Protein AF-A0A525NVG9-F1 (afdb_monomer)

Secondary structure (DSSP, 8-state):
--TTEEEEEPPS-EEEEETTEEEEEES--EEEEETTSPPEEE--GGGB-GGG-EEEEEEEEETTTEEEEEEE-

Foldseek 3Di:
DPPQKDKDFDADWDWDDDPNDTQFIDRRWIWIHGHPDDIDIDDPPVRGNCVVWAWDPDWDQDPVPGIDTDTDD

Radius of gyration: 13.63 Å; Cα contacts (8 Å, |Δi|>4): 118; chains: 1; bounding box: 29×21×34 Å

Solvent-accessible surface area (backbone atoms only — not comparable to full-atom values): 4577 Å² total; per-residue (Å²): 134,73,82,48,60,46,79,43,79,40,82,64,78,48,75,43,70,56,97,92,40,78,45,27,58,36,69,70,30,32,35,36,32,51,68,92,49,78,72,44,80,45,69,54,68,90,44,36,52,58,92,64,46,46,82,52,93,53,67,51,81,38,99,89,77,46,75,46,79,42,66,47,118

Mean predicted aligned error: 3.42 Å

Sequence (73 aa):
MVDHIKILKAKGIWTVRAGGAVIAETKNALELREGDRDAVIYIPQGDVAMAFLDKTAMTTHCPYKGDANYFSV

Nearest PDB structures (foldseek):
  3djm-assembly5_E  TM=9.824E-01  e=2.832E-06  Cereibacter sphaeroides 2.4.1
  1fye-assembly1_A  TM=4.987E-01  e=3.156E+00  Salmonella enterica subsp. enterica serovar Typhimurium
  6a4s-assembly1_B  TM=4.940E-01  e=3.738E+00  Salmonella enterica subsp. enterica serovar Typhimurium str. LT2
  5ty2-assembly2_B  TM=3.683E-01  e=4.955E+00  Staphylococcus aureus subsp. aureus COL

pLDDT: mean 93.96, std 8.01, range [52.62, 98.44]

Structure (mmCIF, N/CA/C/O backbone):
data_AF-A0A525NVG9-F1
#
_entry.id   AF-A0A525NVG9-F1
#
loop_
_atom_site.group_PDB
_atom_site.id
_atom_site.type_symbol
_atom_site.label_atom_id
_atom_site.label_alt_id
_atom_site.label_comp_id
_atom_site.label_asym_id
_atom_site.label_entity_id
_atom_site.label_seq_id
_atom_site.pdbx_PDB_ins_code
_atom_site.Cartn_x
_atom_site.Cartn_y
_atom_site.Cartn_z
_atom_site.occupancy
_atom_site.B_iso_or_equiv
_atom_site.auth_seq_id
_atom_site.auth_comp_id
_atom_site.auth_asym_id
_atom_site.auth_atom_id
_atom_site.pdbx_PDB_model_num
ATOM 1 N N . MET A 1 1 ? 12.067 7.953 -19.542 1.00 52.62 1 MET A N 1
ATOM 2 C CA . MET A 1 1 ? 12.417 7.403 -18.207 1.00 52.62 1 MET A CA 1
ATOM 3 C C . MET A 1 1 ? 11.344 7.702 -17.148 1.00 52.62 1 MET A C 1
ATOM 5 O O . MET A 1 1 ? 11.323 7.011 -16.143 1.00 52.62 1 MET A O 1
ATOM 9 N N . VAL A 1 2 ? 10.419 8.652 -17.382 1.00 53.09 2 VAL A N 1
ATOM 10 C CA . VAL A 1 2 ? 9.311 9.000 -16.460 1.00 53.09 2 VAL A CA 1
ATOM 11 C C . VAL A 1 2 ? 8.022 8.196 -16.738 1.00 53.09 2 VAL A C 1
ATOM 13 O O . VAL A 1 2 ? 7.139 8.134 -15.895 1.00 53.09 2 VAL A O 1
ATOM 16 N N . ASP A 1 3 ? 7.922 7.505 -17.879 1.00 69.75 3 ASP A N 1
ATOM 17 C CA . ASP A 1 3 ? 6.660 6.883 -18.323 1.00 69.75 3 ASP A CA 1
ATOM 18 C C . ASP A 1 3 ? 6.365 5.484 -17.759 1.00 69.75 3 ASP A C 1
ATOM 20 O O . ASP A 1 3 ? 5.290 4.940 -18.015 1.00 69.75 3 ASP A O 1
ATOM 24 N N . HIS A 1 4 ? 7.298 4.875 -17.016 1.00 86.31 4 HIS A N 1
ATOM 25 C CA . HIS A 1 4 ? 7.145 3.485 -16.568 1.00 86.31 4 HIS A CA 1
ATOM 26 C C . HIS A 1 4 ? 6.263 3.346 -15.322 1.00 86.31 4 HIS A C 1
ATOM 28 O O . HIS A 1 4 ? 5.587 2.333 -15.183 1.00 86.31 4 HIS A O 1
ATOM 34 N N . ILE A 1 5 ? 6.236 4.354 -14.440 1.00 93.44 5 ILE A N 1
ATOM 35 C CA . ILE A 1 5 ? 5.404 4.357 -13.231 1.00 93.44 5 ILE A CA 1
ATOM 36 C C . ILE A 1 5 ? 4.384 5.484 -13.317 1.00 93.44 5 ILE A C 1
ATOM 38 O O . ILE A 1 5 ? 4.739 6.651 -13.468 1.00 93.44 5 ILE A O 1
ATOM 42 N N . LYS A 1 6 ? 3.109 5.134 -13.160 1.00 95.00 6 LYS A N 1
ATOM 43 C CA . LYS A 1 6 ? 2.003 6.086 -13.054 1.00 95.00 6 LYS A CA 1
ATOM 44 C C . LYS A 1 6 ? 1.366 5.958 -11.683 1.00 95.00 6 LYS A C 1
ATOM 46 O O . LYS A 1 6 ? 1.095 4.847 -11.235 1.00 95.00 6 LYS A O 1
ATOM 51 N N . ILE A 1 7 ? 1.115 7.096 -11.045 1.00 95.88 7 ILE A N 1
ATOM 52 C CA . ILE A 1 7 ? 0.453 7.171 -9.743 1.00 95.88 7 ILE A CA 1
ATOM 53 C C . ILE A 1 7 ? -0.834 7.965 -9.916 1.00 95.88 7 ILE A C 1
ATOM 55 O O . ILE A 1 7 ? -0.826 9.079 -10.440 1.00 95.88 7 ILE A O 1
ATOM 59 N N . LEU A 1 8 ? -1.943 7.383 -9.481 1.00 96.50 8 LEU A N 1
ATOM 60 C CA . LEU A 1 8 ? -3.272 7.972 -9.561 1.00 96.50 8 LEU A CA 1
ATOM 61 C C . LEU A 1 8 ? -3.895 7.982 -8.168 1.00 96.50 8 LEU A C 1
ATOM 63 O O . LEU A 1 8 ? -3.692 7.061 -7.379 1.00 96.50 8 LEU A O 1
ATOM 67 N N . LYS A 1 9 ? -4.698 9.002 -7.861 1.00 97.75 9 LYS A N 1
ATOM 68 C CA . LYS A 1 9 ? -5.534 8.961 -6.659 1.00 97.75 9 LYS A CA 1
ATOM 69 C C . LYS A 1 9 ? -6.649 7.940 -6.871 1.00 97.75 9 LYS A C 1
ATOM 71 O O . LYS A 1 9 ? -7.473 8.116 -7.773 1.00 97.75 9 LYS A O 1
ATOM 76 N N . ALA A 1 10 ? -6.696 6.913 -6.030 1.00 97.75 10 ALA A N 1
ATOM 77 C CA . ALA A 1 10 ? -7.780 5.948 -6.063 1.00 97.75 10 ALA A CA 1
ATOM 78 C C . ALA A 1 10 ? -9.062 6.613 -5.537 1.00 97.75 10 ALA A C 1
ATOM 80 O O . ALA A 1 10 ? -9.057 7.334 -4.536 1.00 97.75 10 ALA A O 1
ATOM 81 N N . LYS A 1 11 ? -10.172 6.422 -6.252 1.00 97.12 11 LYS A N 1
ATOM 82 C CA . LYS A 1 11 ? -11.474 6.975 -5.857 1.00 97.12 11 LYS A CA 1
ATOM 83 C C . LYS A 1 11 ? -12.151 6.050 -4.844 1.00 97.12 11 LYS A C 1
ATOM 85 O O . LYS A 1 11 ? -11.974 4.837 -4.904 1.00 97.12 11 LYS A O 1
ATOM 90 N N . GLY A 1 12 ? -12.973 6.629 -3.972 1.00 97.19 12 GLY A N 1
ATOM 91 C CA . GLY A 1 12 ? -13.754 5.890 -2.977 1.00 97.19 12 GLY A CA 1
ATOM 92 C C . GLY A 1 12 ? -13.024 5.663 -1.653 1.00 97.19 12 GLY A C 1
ATOM 93 O O . GLY A 1 12 ? -11.983 6.263 -1.388 1.00 97.19 12 GLY A O 1
ATOM 94 N N . ILE A 1 13 ? -13.627 4.827 -0.809 1.00 98.12 13 ILE A N 1
ATOM 95 C CA . ILE A 1 13 ? -13.032 4.341 0.438 1.00 98.12 13 ILE A CA 1
ATOM 96 C C . ILE A 1 13 ? -12.436 2.969 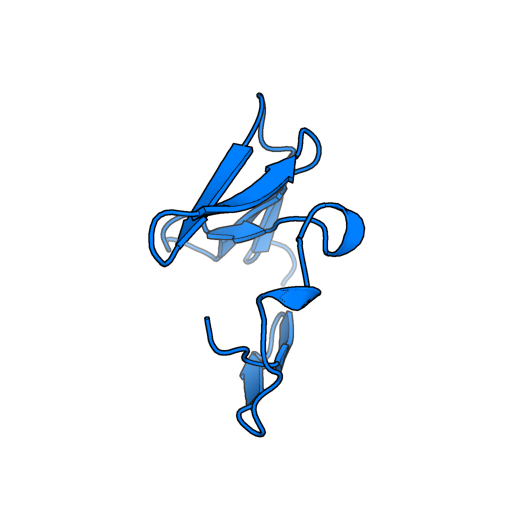0.146 1.00 98.12 13 ILE A C 1
ATOM 98 O O . ILE A 1 13 ? -13.110 2.111 -0.421 1.00 98.12 13 ILE A O 1
ATOM 102 N N . TRP A 1 14 ? -11.180 2.787 0.527 1.00 98.31 14 TRP A N 1
ATOM 103 C CA . TRP A 1 14 ? -10.447 1.540 0.375 1.00 98.31 14 TRP A CA 1
ATOM 104 C C . TRP A 1 14 ? -10.226 0.911 1.739 1.00 98.31 14 TRP A C 1
ATOM 106 O O . TRP A 1 14 ? -9.781 1.588 2.663 1.00 98.31 14 TRP A O 1
ATOM 116 N N . THR A 1 15 ? -10.502 -0.387 1.840 1.00 97.88 15 THR A N 1
ATOM 117 C CA . THR A 1 15 ? -10.381 -1.156 3.080 1.00 97.88 15 THR A CA 1
ATOM 118 C C . THR A 1 15 ? -9.460 -2.346 2.846 1.00 97.88 15 THR A C 1
ATOM 120 O O . THR A 1 15 ? -9.662 -3.111 1.903 1.00 97.88 15 THR A O 1
ATOM 123 N N . VAL A 1 16 ? -8.473 -2.530 3.724 1.00 97.44 16 VAL A N 1
ATOM 124 C CA . VAL A 1 16 ? -7.574 -3.692 3.715 1.00 97.44 16 VAL A CA 1
ATOM 125 C C . VAL A 1 16 ? -7.924 -4.602 4.882 1.00 97.44 16 VAL A C 1
ATOM 127 O O . VAL A 1 16 ? -8.087 -4.147 6.016 1.00 97.44 16 VAL A O 1
ATOM 130 N N . ARG A 1 17 ? -8.046 -5.900 4.599 1.00 95.94 17 ARG A N 1
ATOM 131 C CA . ARG A 1 17 ? -8.386 -6.929 5.581 1.00 95.94 17 ARG A CA 1
ATOM 132 C C . ARG A 1 17 ? -7.348 -8.034 5.597 1.00 95.94 17 ARG A C 1
ATOM 134 O O . ARG A 1 17 ? -6.909 -8.477 4.540 1.00 95.94 17 ARG A O 1
ATOM 141 N N . ALA A 1 1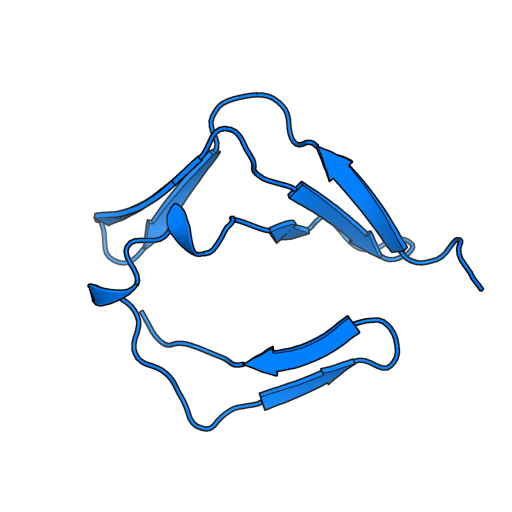8 ? -7.025 -8.506 6.791 1.00 93.38 18 ALA A N 1
ATOM 142 C CA . ALA A 1 18 ? -6.146 -9.642 7.014 1.00 93.38 18 ALA A CA 1
ATOM 143 C C . ALA A 1 18 ? -6.475 -10.287 8.366 1.00 93.38 18 ALA A C 1
ATOM 145 O O . ALA A 1 18 ? -6.947 -9.608 9.275 1.00 93.38 18 ALA A O 1
ATOM 146 N N . GLY A 1 19 ? -6.313 -11.609 8.477 1.00 86.19 19 GLY A N 1
ATOM 147 C CA . GLY A 1 19 ? -6.586 -12.336 9.726 1.00 86.19 19 GLY A CA 1
ATOM 148 C C . GLY A 1 19 ? -8.017 -12.185 10.270 1.00 86.19 19 GLY A C 1
ATOM 149 O O . GLY A 1 19 ? -8.237 -12.332 11.465 1.00 86.19 19 GLY A O 1
ATOM 150 N N . GLY A 1 20 ? -8.996 -11.843 9.422 1.00 89.81 20 GLY A N 1
ATOM 151 C CA . GLY A 1 20 ? -10.376 -11.561 9.844 1.00 89.81 20 GLY A CA 1
ATOM 152 C C . GLY A 1 20 ? -10.621 -10.145 10.387 1.00 89.81 20 GLY A C 1
ATOM 153 O O . GLY A 1 20 ? -11.766 -9.814 10.690 1.00 89.81 20 GLY A O 1
ATOM 154 N N . ALA A 1 21 ? -9.597 -9.290 10.453 1.00 91.25 21 ALA A N 1
ATOM 155 C CA . ALA A 1 21 ? -9.692 -7.903 10.902 1.00 91.25 21 ALA A CA 1
ATOM 156 C C . ALA A 1 21 ? -9.529 -6.906 9.744 1.00 91.25 21 ALA A C 1
ATOM 158 O O . ALA A 1 21 ? -8.948 -7.215 8.702 1.00 91.25 21 ALA A O 1
ATOM 159 N N . VAL A 1 22 ? -10.043 -5.686 9.930 1.00 95.81 22 VAL A N 1
ATOM 160 C CA . VAL A 1 22 ? -9.711 -4.534 9.080 1.00 95.81 22 VAL A CA 1
ATOM 161 C C . VAL A 1 22 ? -8.428 -3.914 9.621 1.00 95.81 22 VAL A C 1
ATOM 163 O O . VAL A 1 22 ? -8.414 -3.442 10.754 1.00 95.81 22 VAL A O 1
ATOM 166 N N . ILE A 1 23 ? -7.366 -3.922 8.815 1.00 96.19 23 ILE A N 1
ATOM 167 C CA . ILE A 1 23 ? -6.047 -3.397 9.203 1.00 96.19 23 ILE A CA 1
ATOM 168 C C . ILE A 1 23 ? -5.760 -2.015 8.610 1.00 96.19 23 ILE A C 1
ATOM 170 O O . ILE A 1 23 ? -4.808 -1.362 9.024 1.00 96.19 23 ILE A O 1
ATOM 174 N N . ALA A 1 24 ? -6.572 -1.556 7.655 1.00 97.75 24 ALA A N 1
ATOM 175 C CA . ALA A 1 24 ? -6.536 -0.183 7.166 1.00 97.75 24 ALA A CA 1
ATOM 176 C C . ALA A 1 24 ? -7.867 0.221 6.522 1.00 97.75 24 ALA A C 1
ATOM 178 O O . ALA A 1 24 ? -8.523 -0.601 5.875 1.00 97.75 24 ALA A O 1
ATOM 179 N N . GLU A 1 25 ? -8.224 1.498 6.637 1.00 98.06 25 GLU A N 1
ATOM 180 C CA . GLU A 1 25 ? -9.316 2.125 5.890 1.00 98.06 25 GLU A CA 1
ATOM 181 C C . GLU A 1 25 ? -8.916 3.553 5.507 1.00 98.06 25 GLU A C 1
ATOM 183 O O . GLU A 1 25 ? -8.520 4.337 6.362 1.00 98.06 25 GLU A O 1
ATOM 188 N N . THR A 1 26 ? -9.004 3.909 4.223 1.00 98.44 26 THR A N 1
ATOM 189 C CA . THR A 1 26 ? -8.547 5.222 3.743 1.00 98.44 26 THR A CA 1
ATOM 190 C C . THR A 1 26 ? -9.387 5.771 2.591 1.00 98.44 26 THR A C 1
ATOM 192 O O . THR A 1 26 ? -9.921 5.033 1.764 1.00 98.44 26 THR A O 1
ATOM 195 N N . LYS A 1 27 ? -9.442 7.103 2.490 1.00 98.12 27 LYS A N 1
ATOM 196 C CA . LYS A 1 27 ? -9.921 7.857 1.310 1.00 98.12 27 LYS A CA 1
ATOM 197 C C . LYS A 1 27 ? -8.776 8.414 0.453 1.00 98.12 27 LYS A C 1
ATOM 199 O O . LYS A 1 27 ? -9.008 9.133 -0.521 1.00 98.12 27 LYS A O 1
ATOM 204 N N . ASN A 1 28 ? -7.539 8.130 0.850 1.00 97.94 28 ASN A N 1
ATOM 205 C CA . ASN A 1 28 ? -6.313 8.687 0.290 1.00 97.94 28 ASN A CA 1
ATOM 206 C C . ASN A 1 28 ? -5.424 7.600 -0.331 1.00 97.94 28 ASN A C 1
ATOM 208 O O . ASN A 1 28 ? -4.226 7.812 -0.500 1.00 97.94 28 ASN A O 1
ATOM 212 N N . ALA A 1 29 ? -6.007 6.447 -0.675 1.00 98.44 29 ALA A N 1
ATOM 213 C CA . ALA A 1 29 ? -5.307 5.386 -1.384 1.00 98.44 29 ALA A CA 1
ATOM 214 C C . ALA A 1 29 ? -4.752 5.886 -2.727 1.00 98.44 29 ALA A C 1
ATOM 216 O O . ALA A 1 29 ? -5.375 6.692 -3.433 1.00 98.44 29 ALA A O 1
ATOM 217 N N . LEU A 1 30 ? -3.577 5.376 -3.082 1.00 98.31 30 LEU A N 1
ATOM 218 C CA . LEU A 1 30 ? -2.912 5.642 -4.349 1.00 98.31 30 LEU A CA 1
ATOM 219 C C . LEU A 1 30 ? -2.859 4.358 -5.168 1.00 98.31 30 LEU A C 1
ATOM 221 O O . LEU A 1 30 ? -2.481 3.306 -4.667 1.00 98.31 30 LEU A O 1
ATOM 225 N N . GLU A 1 31 ? -3.217 4.452 -6.438 1.00 97.88 31 GLU A N 1
ATOM 226 C CA . GLU A 1 31 ? -3.060 3.377 -7.405 1.00 97.88 31 GLU A CA 1
ATOM 227 C C . GLU A 1 31 ? -1.746 3.584 -8.158 1.00 97.88 31 GLU A C 1
ATOM 229 O O . GLU A 1 31 ? -1.556 4.613 -8.811 1.00 97.88 31 GLU A O 1
ATOM 234 N N . LEU A 1 32 ? -0.841 2.613 -8.065 1.00 96.62 32 LEU A N 1
ATOM 235 C CA . LEU A 1 32 ? 0.420 2.590 -8.793 1.00 96.62 32 LEU A CA 1
ATOM 236 C C . LEU A 1 32 ? 0.330 1.578 -9.935 1.00 96.62 32 LEU A C 1
ATOM 238 O O . LEU A 1 32 ? 0.037 0.405 -9.713 1.00 96.62 32 LEU A O 1
ATOM 242 N N . ARG A 1 33 ? 0.635 2.020 -11.156 1.00 95.81 33 ARG A N 1
ATOM 243 C CA . ARG A 1 33 ? 0.778 1.161 -12.339 1.00 95.81 33 ARG A CA 1
ATOM 244 C C . ARG A 1 33 ? 2.217 1.193 -12.820 1.00 95.81 33 ARG A C 1
ATOM 246 O O . ARG A 1 33 ? 2.761 2.278 -13.021 1.00 95.81 33 ARG A O 1
ATOM 253 N N . GLU A 1 34 ? 2.814 0.023 -13.009 1.00 94.38 34 GLU A N 1
ATOM 254 C CA . GLU A 1 34 ? 4.198 -0.126 -13.462 1.00 94.38 34 GLU A CA 1
ATOM 255 C C . GLU A 1 34 ? 4.241 -0.892 -14.790 1.00 94.38 34 GLU A C 1
ATOM 257 O O . GLU A 1 34 ? 4.093 -2.115 -14.820 1.00 94.38 34 GLU A O 1
ATOM 262 N N . GLY A 1 35 ? 4.421 -0.162 -15.893 1.00 90.94 35 GLY A N 1
ATOM 263 C CA . GLY A 1 35 ? 4.308 -0.700 -17.248 1.00 90.94 35 GLY A CA 1
ATOM 264 C C . GLY A 1 35 ? 2.953 -1.372 -17.476 1.00 90.94 35 GLY A C 1
ATOM 265 O O . GLY A 1 35 ? 1.911 -0.764 -17.229 1.00 90.94 35 GLY A O 1
ATOM 266 N N . ASP A 1 36 ? 3.000 -2.633 -17.901 1.00 91.3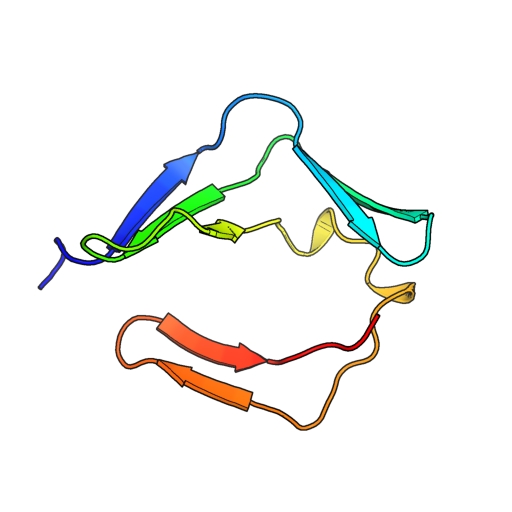1 36 ASP A N 1
ATOM 267 C CA . ASP A 1 36 ? 1.823 -3.458 -18.201 1.00 91.31 36 ASP A CA 1
ATOM 268 C C . ASP A 1 36 ? 1.417 -4.384 -17.037 1.00 91.31 36 ASP A C 1
ATOM 270 O O . ASP A 1 36 ? 0.600 -5.286 -17.215 1.00 91.31 36 ASP A O 1
ATOM 274 N N . ARG A 1 37 ? 2.001 -4.204 -15.842 1.00 92.81 37 ARG A N 1
ATOM 275 C CA . ARG A 1 37 ? 1.606 -4.964 -14.647 1.00 92.81 37 ARG A CA 1
ATOM 276 C C . ARG A 1 37 ? 0.259 -4.487 -14.114 1.00 92.81 37 ARG A C 1
ATOM 278 O O . ARG A 1 37 ? -0.119 -3.324 -14.278 1.00 92.81 37 ARG A O 1
ATOM 285 N N . ASP A 1 38 ? -0.406 -5.380 -13.388 1.00 95.50 38 ASP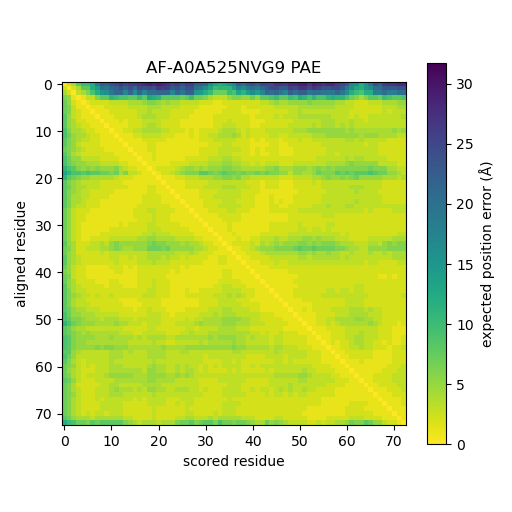 A N 1
ATOM 286 C CA . ASP A 1 38 ? -1.604 -5.033 -12.636 1.00 95.50 38 ASP A CA 1
ATOM 287 C C . ASP A 1 38 ? -1.327 -3.918 -11.626 1.00 95.50 38 ASP A C 1
ATOM 289 O O . ASP A 1 38 ? -0.227 -3.770 -11.082 1.00 95.50 38 ASP A O 1
ATOM 293 N N . ALA A 1 39 ? -2.358 -3.111 -11.391 1.00 95.75 39 ALA A N 1
ATOM 294 C CA . ALA A 1 39 ? -2.269 -1.985 -10.487 1.00 95.75 39 ALA A CA 1
ATOM 295 C C . ALA A 1 39 ? -2.085 -2.451 -9.034 1.00 95.75 39 ALA A C 1
ATOM 297 O O . ALA A 1 39 ? -2.770 -3.359 -8.563 1.00 95.75 39 ALA A O 1
ATOM 298 N N . VAL A 1 40 ? -1.197 -1.774 -8.308 1.00 97.44 40 VAL 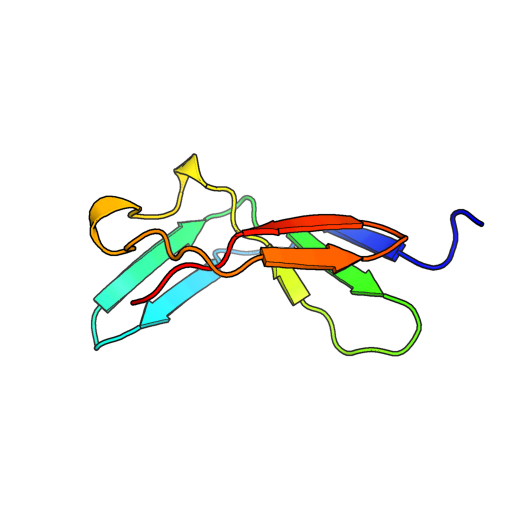A N 1
ATOM 299 C CA . VAL A 1 40 ? -0.949 -2.000 -6.881 1.00 97.44 40 VAL A CA 1
ATOM 300 C C . VAL A 1 40 ? -1.487 -0.817 -6.090 1.00 97.44 40 VAL A C 1
ATOM 302 O O . VAL A 1 40 ? -1.230 0.338 -6.430 1.00 97.44 40 VAL A O 1
ATOM 305 N N . ILE A 1 41 ? -2.222 -1.099 -5.016 1.00 98.00 41 ILE A N 1
ATOM 306 C CA . ILE A 1 41 ? -2.810 -0.070 -4.160 1.00 98.00 41 ILE A CA 1
ATOM 307 C C . ILE A 1 41 ? -1.891 0.205 -2.975 1.00 98.00 41 ILE A C 1
ATOM 309 O O . ILE A 1 41 ? -1.607 -0.679 -2.170 1.00 98.00 41 ILE A O 1
ATOM 313 N N . TYR A 1 42 ? -1.458 1.453 -2.861 1.00 97.69 42 TYR A N 1
ATOM 314 C CA . TYR A 1 42 ? -0.706 1.970 -1.731 1.00 97.69 42 TYR A CA 1
ATOM 315 C C . TYR A 1 42 ? -1.647 2.675 -0.760 1.00 97.69 42 TYR A C 1
ATOM 317 O O . TYR A 1 42 ? -2.420 3.560 -1.138 1.00 97.69 42 TYR A O 1
ATOM 325 N N . ILE A 1 43 ? -1.547 2.291 0.507 1.00 98.12 43 ILE A N 1
ATOM 326 C CA . ILE A 1 43 ? -2.296 2.884 1.610 1.00 98.12 43 ILE A CA 1
ATOM 327 C C . ILE A 1 43 ? -1.345 3.782 2.409 1.00 98.12 43 ILE A C 1
ATOM 329 O O . ILE A 1 43 ? -0.243 3.336 2.740 1.00 98.12 43 ILE A O 1
ATOM 333 N N . PRO A 1 44 ? -1.722 5.034 2.722 1.00 97.75 44 PRO A N 1
ATOM 334 C CA . PRO A 1 44 ? -0.922 5.879 3.600 1.00 97.75 44 PRO A CA 1
ATOM 335 C C . PRO A 1 44 ? -0.723 5.212 4.961 1.00 97.75 44 PRO A C 1
ATOM 337 O O . PRO A 1 44 ? -1.690 4.788 5.585 1.00 97.75 44 PRO A O 1
ATOM 340 N N . GLN A 1 45 ? 0.516 5.168 5.455 1.00 95.56 45 GLN A N 1
ATOM 341 C CA . GLN A 1 45 ? 0.847 4.486 6.713 1.00 95.56 45 GLN A CA 1
ATOM 342 C C . GLN A 1 45 ? 0.030 4.994 7.915 1.00 95.56 45 GLN A C 1
ATOM 344 O O . GLN A 1 45 ? -0.292 4.212 8.801 1.00 95.56 45 GLN A O 1
ATOM 349 N N . GLY A 1 46 ? -0.333 6.284 7.943 1.00 97.38 46 GLY A N 1
ATOM 350 C CA . GLY A 1 46 ? -1.156 6.865 9.013 1.00 97.38 46 GLY A CA 1
ATOM 351 C C . GLY A 1 46 ? -2.585 6.312 9.087 1.00 97.38 46 GLY A C 1
ATOM 352 O O . GLY A 1 46 ? -3.206 6.403 10.140 1.00 97.38 46 GLY A O 1
ATOM 353 N N . ASP A 1 47 ? -3.070 5.702 8.003 1.00 97.75 47 ASP A N 1
ATOM 354 C CA . ASP A 1 47 ? -4.389 5.067 7.924 1.00 97.75 47 ASP A CA 1
ATOM 355 C C . ASP A 1 47 ? -4.306 3.538 8.137 1.00 97.75 47 ASP A C 1
ATOM 357 O O . ASP A 1 47 ? -5.311 2.830 8.035 1.00 97.75 47 ASP A O 1
ATOM 361 N N . VAL A 1 48 ? -3.105 3.014 8.411 1.00 97.50 48 VAL A N 1
ATOM 362 C CA . VAL A 1 48 ? -2.848 1.599 8.691 1.00 97.50 48 VAL A CA 1
ATOM 363 C C . VAL A 1 48 ? -2.726 1.402 10.197 1.00 97.50 48 VAL A C 1
ATOM 365 O O . VAL A 1 48 ? -1.975 2.099 10.881 1.00 97.50 48 VAL A O 1
ATOM 368 N N . ALA A 1 49 ? -3.420 0.400 10.727 1.00 95.44 49 ALA A N 1
ATOM 369 C CA . ALA A 1 49 ? -3.291 -0.033 12.108 1.00 95.44 49 ALA A CA 1
ATOM 370 C C . ALA A 1 49 ? -1.968 -0.800 12.302 1.00 95.44 49 ALA A C 1
ATOM 372 O O . ALA A 1 49 ? -1.947 -2.018 12.464 1.00 95.44 49 ALA A O 1
ATOM 373 N N . MET A 1 50 ? -0.850 -0.064 12.290 1.00 94.06 50 MET A N 1
ATOM 374 C CA . MET A 1 50 ? 0.520 -0.598 12.358 1.00 94.06 50 MET A CA 1
ATOM 375 C C . MET A 1 50 ? 0.787 -1.477 13.588 1.00 94.06 50 MET A C 1
ATOM 377 O O . MET A 1 50 ? 1.726 -2.258 13.570 1.00 94.06 50 MET A O 1
ATOM 381 N N . ALA A 1 51 ? -0.035 -1.382 14.639 1.00 93.12 51 ALA A N 1
ATOM 382 C CA . ALA A 1 51 ? 0.045 -2.248 15.817 1.00 93.12 51 ALA A CA 1
ATOM 383 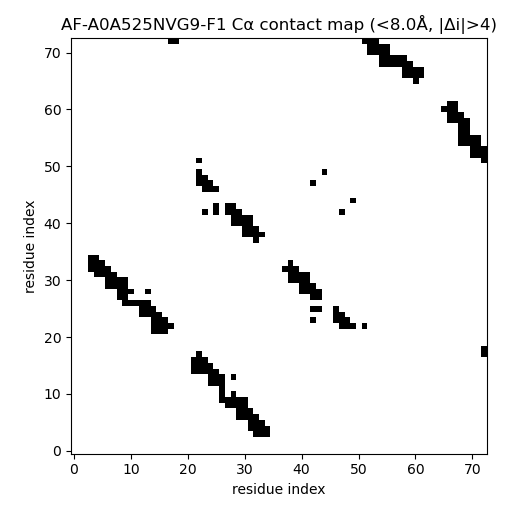C C . ALA A 1 51 ? -0.239 -3.734 15.517 1.00 93.12 51 ALA A C 1
ATOM 385 O O . ALA A 1 51 ? 0.118 -4.584 16.324 1.00 93.12 51 ALA A O 1
ATOM 386 N N . PHE A 1 52 ? -0.871 -4.045 14.380 1.00 90.69 52 PHE A N 1
ATOM 387 C CA . PHE A 1 52 ? -1.073 -5.418 13.904 1.00 90.69 52 PHE A CA 1
ATOM 388 C C . PHE A 1 52 ? 0.036 -5.898 12.960 1.00 90.69 52 PHE A C 1
ATOM 390 O O . PHE A 1 52 ? -0.076 -6.990 12.415 1.00 90.69 52 PHE A O 1
ATOM 397 N N . LEU A 1 53 ? 1.059 -5.074 12.707 1.00 93.69 53 LEU A N 1
ATOM 398 C CA . LEU A 1 53 ? 2.122 -5.372 11.755 1.00 93.69 53 LEU A CA 1
ATOM 399 C C . LEU A 1 53 ? 3.465 -5.492 12.465 1.00 93.69 53 LEU A C 1
ATOM 401 O O . LEU A 1 53 ? 3.946 -4.535 13.073 1.00 93.69 53 LEU A O 1
ATOM 405 N N . ASP A 1 54 ? 4.124 -6.629 12.280 1.00 94.75 54 ASP A N 1
ATOM 406 C CA . ASP A 1 54 ? 5.476 -6.846 12.781 1.00 94.75 54 ASP A CA 1
ATOM 407 C C . ASP A 1 54 ? 6.498 -6.577 11.682 1.00 94.75 54 ASP A C 1
ATOM 409 O O . ASP A 1 54 ? 6.433 -7.127 10.579 1.00 94.75 54 ASP A O 1
ATOM 413 N N . LYS A 1 55 ? 7.471 -5.708 11.970 1.00 95.25 55 LYS A N 1
ATOM 414 C CA . LYS A 1 55 ? 8.548 -5.420 11.021 1.00 95.25 55 LYS A CA 1
ATOM 415 C C . LYS A 1 55 ? 9.459 -6.638 10.897 1.00 95.25 55 LYS A C 1
ATOM 417 O O . LYS A 1 55 ? 9.983 -7.136 11.890 1.00 95.25 55 LYS A O 1
ATOM 422 N N . THR A 1 56 ? 9.723 -7.056 9.665 1.00 97.38 56 THR A N 1
ATOM 423 C CA . THR A 1 56 ? 10.680 -8.130 9.381 1.00 97.38 56 THR A CA 1
ATOM 424 C C . THR A 1 56 ? 12.057 -7.564 9.019 1.00 97.38 56 THR A C 1
ATOM 426 O O . THR A 1 56 ? 12.210 -6.375 8.730 1.00 97.38 56 THR A O 1
ATOM 429 N N . ALA A 1 57 ? 13.076 -8.425 8.997 1.00 96.38 57 ALA A N 1
ATOM 430 C CA . ALA A 1 57 ? 14.39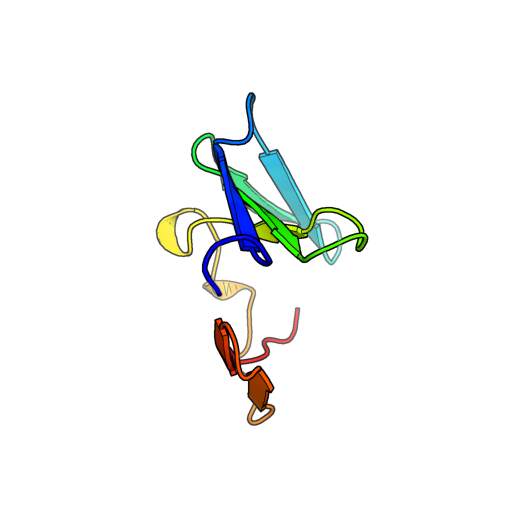2 -8.078 8.456 1.00 96.38 57 ALA A CA 1
ATOM 431 C C . ALA A 1 57 ? 14.437 -8.100 6.914 1.00 96.38 57 ALA A C 1
ATOM 433 O O . ALA A 1 57 ? 15.449 -7.723 6.328 1.00 96.38 57 ALA A O 1
ATOM 434 N N . MET A 1 58 ? 13.373 -8.567 6.251 1.00 97.75 58 MET A N 1
ATOM 435 C CA . MET A 1 58 ? 13.349 -8.723 4.802 1.00 97.75 58 MET A CA 1
ATOM 436 C C . MET A 1 58 ? 13.175 -7.367 4.118 1.00 97.75 58 MET A C 1
ATOM 438 O O . MET A 1 58 ? 12.241 -6.609 4.399 1.00 97.75 58 MET A O 1
ATOM 442 N N . THR A 1 59 ? 14.067 -7.095 3.171 1.00 97.56 59 THR A N 1
ATOM 443 C CA . THR A 1 59 ? 14.003 -5.940 2.281 1.00 97.56 59 THR A CA 1
ATOM 444 C C . THR A 1 59 ? 14.276 -6.373 0.847 1.00 97.56 59 THR A C 1
ATOM 446 O O . THR A 1 59 ? 14.957 -7.368 0.596 1.00 97.56 59 THR A O 1
ATOM 449 N N . THR A 1 60 ? 13.732 -5.633 -0.115 1.00 97.62 60 THR A N 1
ATOM 450 C CA . THR A 1 60 ? 14.045 -5.832 -1.536 1.00 97.62 60 THR A CA 1
ATOM 451 C C . THR A 1 60 ? 14.258 -4.493 -2.211 1.00 97.62 60 THR A C 1
ATOM 453 O O . THR A 1 60 ? 13.515 -3.548 -1.942 1.00 97.62 60 THR A O 1
ATOM 456 N N . HIS A 1 61 ? 15.208 -4.437 -3.137 1.00 96.38 61 HIS A N 1
ATOM 457 C CA . HIS A 1 61 ? 15.507 -3.230 -3.891 1.00 96.38 61 HIS A CA 1
ATOM 458 C C . HIS A 1 61 ? 14.823 -3.238 -5.262 1.00 96.38 61 HIS A C 1
ATOM 460 O O . HIS A 1 61 ? 14.934 -4.202 -6.022 1.00 96.38 61 HIS A O 1
ATOM 466 N N . CYS A 1 62 ? 14.149 -2.141 -5.604 1.00 92.69 62 CYS A N 1
ATOM 467 C CA . CYS A 1 62 ? 13.616 -1.879 -6.934 1.00 92.69 62 CYS A CA 1
ATOM 468 C C . CYS A 1 62 ? 14.318 -0.652 -7.536 1.00 92.69 62 CYS A C 1
ATOM 470 O O . CYS A 1 62 ? 14.266 0.417 -6.927 1.00 92.69 62 CYS A O 1
ATOM 472 N N . PRO A 1 63 ? 14.863 -0.732 -8.766 1.00 92.12 63 PRO A N 1
ATOM 473 C CA . PRO A 1 63 ? 15.590 0.384 -9.380 1.00 92.12 63 PRO A CA 1
ATOM 474 C C . PRO A 1 63 ? 14.725 1.634 -9.608 1.00 92.12 63 PRO A C 1
ATOM 476 O O . PRO A 1 63 ? 15.257 2.725 -9.777 1.00 92.12 63 PRO A O 1
ATOM 479 N N . TYR A 1 64 ? 13.395 1.488 -9.612 1.00 90.75 64 TYR A N 1
ATOM 480 C CA . TYR A 1 64 ? 12.458 2.595 -9.808 1.00 90.75 64 TYR A CA 1
ATOM 481 C C . TYR A 1 64 ? 11.846 3.134 -8.508 1.00 90.75 64 TYR A C 1
ATOM 483 O O . TYR A 1 64 ? 11.385 4.270 -8.489 1.00 90.75 64 TYR A O 1
ATOM 491 N N . LYS A 1 65 ? 11.788 2.320 -7.444 1.00 92.25 65 LYS A N 1
ATOM 492 C CA . LYS A 1 65 ? 11.035 2.626 -6.210 1.00 92.25 65 LYS A CA 1
ATOM 493 C C . LYS A 1 65 ? 11.909 2.683 -4.951 1.00 92.25 65 LYS A C 1
ATOM 495 O O . LYS A 1 65 ? 11.423 3.105 -3.908 1.00 92.25 65 LYS A O 1
ATOM 500 N N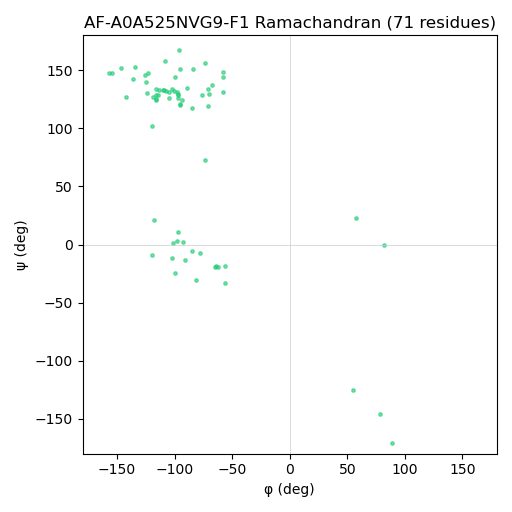 . GLY A 1 66 ? 13.176 2.280 -5.043 1.00 94.69 66 GLY A N 1
ATOM 501 C CA . GLY A 1 66 ? 14.075 2.155 -3.899 1.00 94.69 66 GLY A CA 1
ATOM 502 C C . GLY A 1 66 ? 13.813 0.881 -3.098 1.00 94.69 66 GLY A C 1
ATOM 503 O O . GLY A 1 66 ? 13.458 -0.157 -3.665 1.00 94.69 66 GLY A O 1
ATOM 504 N N . ASP A 1 67 ? 14.005 0.963 -1.784 1.00 97.12 67 ASP A N 1
ATOM 505 C CA . ASP A 1 67 ? 13.951 -0.190 -0.887 1.00 97.12 67 ASP A CA 1
ATOM 506 C C . ASP A 1 67 ? 12.560 -0.388 -0.279 1.00 97.12 67 ASP A C 1
ATOM 508 O O . ASP A 1 67 ? 12.007 0.489 0.389 1.00 97.12 67 ASP A O 1
ATOM 512 N N . ALA A 1 68 ? 12.006 -1.582 -0.471 1.00 97.19 68 ALA A N 1
ATOM 513 C CA . ALA A 1 68 ? 10.794 -2.018 0.204 1.00 97.19 68 ALA A CA 1
ATOM 514 C C . ALA A 1 68 ? 11.148 -2.695 1.532 1.00 97.19 68 ALA A C 1
ATOM 516 O O . ALA A 1 68 ? 12.038 -3.544 1.583 1.00 97.19 68 ALA A O 1
ATOM 517 N N . ASN A 1 69 ? 10.418 -2.348 2.592 1.00 97.12 69 ASN A N 1
ATOM 518 C CA . ASN A 1 69 ? 10.473 -3.033 3.883 1.00 97.12 69 ASN A CA 1
ATOM 519 C C . ASN A 1 69 ? 9.250 -3.942 4.013 1.00 97.12 69 ASN A C 1
ATOM 521 O O . ASN A 1 69 ? 8.133 -3.499 3.741 1.00 97.12 69 ASN A O 1
ATOM 525 N N . TYR A 1 70 ? 9.457 -5.182 4.450 1.00 96.88 70 TYR A N 1
ATOM 526 C CA . TYR A 1 70 ? 8.383 -6.162 4.587 1.00 96.88 70 TYR A CA 1
ATOM 527 C C . TYR A 1 70 ? 7.904 -6.272 6.034 1.00 96.88 70 TYR A C 1
ATOM 529 O O . TYR A 1 70 ? 8.696 -6.215 6.981 1.00 96.88 70 TYR A O 1
ATOM 537 N N . PHE A 1 71 ? 6.599 -6.475 6.183 1.00 95.69 71 PHE A N 1
ATOM 538 C CA . PHE A 1 71 ? 5.921 -6.688 7.456 1.00 95.69 71 PHE A CA 1
ATOM 539 C C . PHE A 1 71 ? 5.170 -8.020 7.420 1.00 95.69 71 PHE A 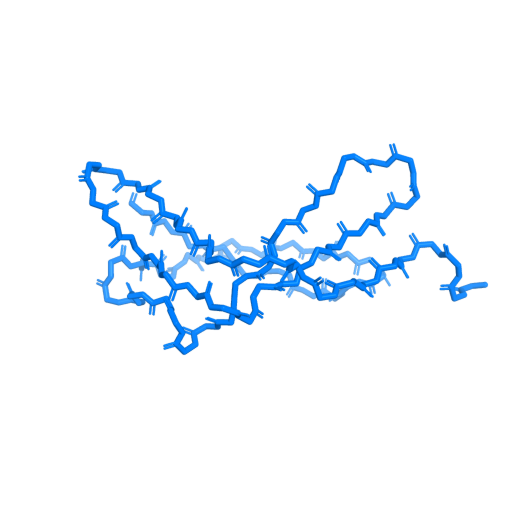C 1
ATOM 541 O O . PHE A 1 71 ? 4.690 -8.423 6.358 1.00 95.69 71 PHE A O 1
ATOM 548 N N . SER A 1 72 ? 5.067 -8.686 8.566 1.00 94.19 72 SER A N 1
ATOM 549 C CA . SER A 1 72 ? 4.154 -9.812 8.774 1.00 94.19 72 SER A CA 1
ATOM 550 C C . SER A 1 72 ? 2.848 -9.339 9.406 1.00 94.19 72 SER A C 1
ATOM 552 O O . SER A 1 72 ? 2.831 -8.334 10.119 1.00 94.19 72 SER A O 1
ATOM 554 N N . VAL A 1 73 ? 1.775 -10.073 9.110 1.00 90.62 73 VAL A N 1
ATOM 555 C CA . VAL A 1 73 ? 0.411 -9.888 9.624 1.00 90.62 73 VAL A CA 1
ATOM 556 C C . VAL A 1 73 ? -0.026 -11.161 10.329 1.00 90.62 73 VAL A C 1
ATOM 558 O O . VAL A 1 73 ? 0.340 -12.239 9.804 1.00 90.62 73 VAL A O 1
#

=== Feature glossary ===
A reading guide for the features in this record.

Start from the sequence.

  · This is the polypeptide sequence — one letter per residue, N-terminus first. Length ranges from a few dozen residues for small domains to over a thousand for large multi-domain proteins.

Fold it, and you get atomic coordinates and the backbone conformation that goes with them.

  · Structure coordinates are given as an mmCIF _atom_site loop: one row per atom with element, residue name, chain id, sequence number, and x/y/z position in Å. Only the four main-chain atoms per residue are included here; side chains are omitted to keep the record compact.

  · Backbone dihedral angles. Every residue except chain termini has a φ (preceding-C → N → Cα → C) and a ψ (N → Cα → C → next-N). They are reported in degrees following the IUPAC sign convention. Secondary structure is essentially a statement about which (φ, ψ) basin each residue occupies.

  · The SS8 string is DSSP's per-residue secondary-structure call. α-helix (H) means an i→i+4 H-bond ladder; β-strand (E) means the residue participates in a β-sheet; 3₁₀ (G) and π (I) are tighter and wider helices; T/S are turns/bends; '-' is loop.

  · SS3 is a coarse helix/strand/coil call (letters a/b/c) made by the P-SEA algorithm from inter-Cα distances and dihedrals. It is less detailed than DSSP but needs only Cα positions.

Summarize the fold with a handful of shape descriptors and a per-residue structural alphabet.

  · Radius of gyration (Rg) is the root-mean-square distance of Cα atoms from their centroid — a single number for overall size and compactness. A globular domain of N residues has Rg ≈ 2.2·N^0.38 Å; an extended or disordered chain has a much larger Rg. The Cα contact count is the number of residue pairs whose Cα atoms are within 8 Å and are more than four positions apart in sequence — a standard proxy for tertiary packing density. The bounding box is the smallest axis-aligned box enclosing all Cα atoms.

  · The Foldseek 3Di string encodes local tertiary geometry as a 20-letter alphabet — one character per residue — derived from the relative positions of nearby Cα atoms. Unlike the amino-acid sequence, 3Di is a direct function of the 3D structure, so two proteins with the same fold have similar 3Di strings even at low sequence identity.

  · Solvent-accessible surface area (SASA) is the area in Å² traced out by the centre of a 1.4 Å probe sphere (a water molecule) rolled over the protein's van der Waals surface (Shrake–Rupley / Lee–Richards construction). Buried residues have near-zero SASA; fully exposed residues can exceed 200 Å². The total SASA scales roughly with the number of surface residues.

Ask how reliable the model is.

  · pLDDT (predicted Local Distance Difference Test) is AlphaFold's per-residue confidence score, ranging from 0 to 100. Values above 90 indicate high confidence (typically well-packed cores); 70–90 is confident; 50–70 low confidence; below 50 usually means the region is disordered or the prediction is unreliable there. AlphaFold stores pLDDT in the mmCIF B-factor column.

  · B-factor (Debye–Waller factor) reflects atomic displacement in the crystal lattice. It is an experimental observable (units Å²), not a prediction; low values mean the atom is pinned down, high values mean it moves or is heterogeneous across the crystal.

  · Predicted Aligned Error (PAE) is an AlphaFold confidence matrix: entry (i, j) is the expected error in the position of residue j, in ångströms, when the prediction is superimposed on the true structure at residue i. Low PAE within a block of residues means that block is internally rigid and well-predicted; high PAE between two blocks means their relative placement is uncertain even if each block individually is confident.

Place it in context: what it resembles, what it is annotated as, and how it looks.

  · Nearest PDB neighbors are the top structural matches found by Foldseek when searching this structure against the entire Protein Data Bank. Each hit reports a TM-score (0 to 1; >0.5 almost always implies the same fold) and an E-value. These are *structural* homologs — they may share no detectable sequence similarity.

  · Functional annotations link the protein to curated databases. InterPro entries identify conserved domains and families by matching the sequence against member-database signatures (Pfam, PROSITE, CDD, …). Gene Ontology (GO) terms describe molecular function, biological process, and cellular component in a controlled vocabulary. CATH places the structure in a hierarchical fold classification (Class/Architecture/Topology/Homologous-superfamily). The organism is the source species.

  · Three diagnostic plots accompany the record. The Cα contact map visualizes the tertiary structure as a 2D adjacency matrix (8 Å cutoff, sequence-local contacts suppressed). The Ramachandran plot shows the distribution of backbone (φ, ψ) torsions, with points in the α and β basins reflecting secondary structure content. The PAE plot shows AlphaFold's inter-residue confidence as a color matrix.

  · Six rendered views show the 3D structure from the faces of a cube — i.e. along ±x, ±y, ±z. Rendering representation is drawn randomly per protein from cartoon (secondary-structure ribbons), sticks (backbone bonds), or molecular surface; coloring is either N→C rainbow (blue at the N-terminus through red at the C-terminus) or one color per chain.